Protein AF-A0AAJ4AIF0-F1 (afdb_monomer_lite)

Secondary structure (DSSP, 8-state):
-HHHHHHHHHHHHHHHHHHHHTT-S-HHHHHHHHHHHHHHHHHHHHHHHHHHTTSS-----S--SSSSSSHHHHHHHHHHHHHHHHHHHHHHHS---------

Foldseek 3Di:
DQAVLVVCLQCLLVVLLVCLLVVVDALVVSLVSLVVSLVVLVVLLVVLVCVVVVVDDDPCPDDYQQRDPDPNNVVVSVVSNVSSVVSNVCSVPDDRPPPPDDD

pLDDT: mean 78.69, std 13.82, range [38.78, 93.12]

Radius of gyration: 16.64 Å; chains: 1; bounding box: 37×19×56 Å

Structure (mmCIF, N/CA/C/O backbone):
data_AF-A0AAJ4AIF0-F1
#
_entry.id   AF-A0AAJ4AIF0-F1
#
loop_
_atom_site.group_PDB
_atom_site.id
_atom_site.type_symbol
_atom_site.label_atom_id
_atom_site.label_alt_id
_atom_site.label_comp_id
_atom_site.label_asym_id
_atom_site.label_entity_id
_atom_site.label_seq_id
_atom_site.pdbx_PDB_ins_code
_atom_site.Cartn_x
_atom_site.Cartn_y
_atom_site.Cartn_z
_atom_site.occupancy
_atom_site.B_iso_or_equiv
_atom_site.auth_seq_id
_atom_site.auth_comp_id
_atom_site.auth_asym_id
_atom_site.auth_atom_id
_atom_site.pdbx_PDB_model_num
ATOM 1 N N . MET A 1 1 ? 17.801 -5.210 -1.530 1.00 57.19 1 MET A N 1
ATOM 2 C CA . MET A 1 1 ? 17.113 -4.616 -0.356 1.00 57.19 1 MET A CA 1
ATOM 3 C C . MET A 1 1 ? 15.731 -4.085 -0.713 1.00 57.19 1 MET A C 1
ATOM 5 O O . MET A 1 1 ? 14.839 -4.247 0.106 1.00 57.19 1 MET A O 1
ATOM 9 N N . ILE A 1 2 ? 15.536 -3.540 -1.921 1.00 70.62 2 ILE A N 1
ATOM 10 C CA . ILE A 1 2 ? 14.251 -3.004 -2.405 1.00 70.62 2 ILE A CA 1
ATOM 11 C C . ILE A 1 2 ? 13.107 -4.031 -2.314 1.00 70.62 2 ILE A C 1
ATOM 13 O O . ILE A 1 2 ? 12.104 -3.747 -1.672 1.00 70.62 2 ILE A O 1
ATOM 17 N N . ILE A 1 3 ? 13.316 -5.268 -2.780 1.00 75.19 3 ILE A N 1
ATOM 18 C CA . ILE A 1 3 ? 12.272 -6.311 -2.750 1.00 75.19 3 ILE A CA 1
ATOM 19 C C . ILE A 1 3 ? 11.709 -6.633 -1.354 1.00 75.19 3 ILE A C 1
ATOM 21 O O . ILE A 1 3 ? 10.547 -7.004 -1.219 1.00 75.19 3 ILE A O 1
ATOM 25 N N . TYR A 1 4 ? 12.511 -6.479 -0.293 1.00 77.31 4 TYR A N 1
ATOM 26 C CA . TYR A 1 4 ? 12.042 -6.707 1.077 1.00 77.31 4 TYR A CA 1
ATOM 27 C C . TYR A 1 4 ? 11.150 -5.562 1.569 1.00 77.31 4 TYR A C 1
ATOM 29 O O . TYR A 1 4 ? 10.211 -5.812 2.319 1.00 77.31 4 TYR A O 1
ATOM 37 N N . LEU A 1 5 ? 11.416 -4.323 1.141 1.00 79.12 5 LEU A N 1
ATOM 38 C CA . LEU A 1 5 ? 10.565 -3.167 1.441 1.00 79.12 5 LEU A CA 1
ATOM 39 C C . LEU A 1 5 ? 9.231 -3.265 0.696 1.00 79.12 5 LEU A C 1
ATOM 41 O O . LEU A 1 5 ? 8.177 -3.070 1.297 1.00 79.12 5 LEU A O 1
ATOM 45 N N . GLU A 1 6 ? 9.267 -3.667 -0.571 1.00 82.44 6 GLU A N 1
ATOM 46 C CA . GLU A 1 6 ? 8.059 -3.913 -1.360 1.00 82.44 6 GLU A CA 1
ATOM 47 C C . GLU A 1 6 ? 7.226 -5.053 -0.767 1.00 82.44 6 GLU A C 1
ATOM 49 O O . GLU A 1 6 ? 6.008 -4.944 -0.638 1.00 82.44 6 GLU A O 1
ATOM 54 N N . LEU A 1 7 ? 7.875 -6.126 -0.303 1.00 86.00 7 LEU A N 1
ATOM 55 C CA . LEU A 1 7 ? 7.183 -7.205 0.394 1.00 86.00 7 LEU A CA 1
ATOM 56 C C . LEU A 1 7 ? 6.499 -6.699 1.670 1.00 86.00 7 LEU A C 1
ATOM 58 O O . LEU A 1 7 ? 5.352 -7.063 1.922 1.00 86.00 7 LEU A O 1
ATOM 62 N N . ILE A 1 8 ? 7.158 -5.830 2.447 1.00 87.81 8 ILE A N 1
ATOM 63 C CA . ILE A 1 8 ? 6.546 -5.182 3.617 1.00 87.81 8 ILE A CA 1
ATOM 64 C C . ILE A 1 8 ? 5.302 -4.392 3.196 1.00 87.81 8 ILE A C 1
ATOM 66 O O . ILE A 1 8 ? 4.268 -4.509 3.857 1.00 87.81 8 ILE A O 1
ATOM 70 N N . LEU A 1 9 ? 5.352 -3.645 2.090 1.00 87.38 9 LEU A N 1
ATOM 71 C CA . LEU A 1 9 ? 4.193 -2.919 1.561 1.00 87.38 9 LEU A CA 1
ATOM 72 C C . LEU A 1 9 ? 3.039 -3.858 1.183 1.00 87.38 9 LEU A C 1
ATOM 74 O O . LEU A 1 9 ? 1.885 -3.504 1.424 1.00 87.38 9 LEU A O 1
ATOM 78 N N . VAL A 1 10 ? 3.327 -5.061 0.676 1.00 89.25 10 VAL A N 1
ATOM 79 C CA . VAL A 1 10 ? 2.310 -6.085 0.373 1.00 89.25 10 VAL A CA 1
ATOM 80 C C . VAL A 1 10 ? 1.623 -6.598 1.644 1.00 89.25 10 VAL A C 1
ATOM 82 O O . VAL A 1 10 ? 0.396 -6.687 1.690 1.00 89.25 10 VAL A O 1
ATOM 85 N N . VAL A 1 11 ? 2.381 -6.932 2.696 1.00 91.81 11 VAL A N 1
ATOM 86 C CA . VAL A 1 11 ? 1.805 -7.533 3.919 1.00 91.81 11 VAL A CA 1
ATOM 87 C C . VAL A 1 11 ? 1.232 -6.522 4.916 1.00 91.81 11 VAL A C 1
ATOM 89 O O . VAL A 1 11 ? 0.361 -6.879 5.712 1.00 91.81 11 VAL A O 1
ATOM 92 N N . THR A 1 12 ? 1.672 -5.263 4.875 1.00 91.75 12 THR A N 1
ATOM 93 C CA . THR A 1 12 ? 1.227 -4.191 5.786 1.00 91.75 12 THR A CA 1
ATOM 94 C C . THR A 1 12 ? -0.301 -4.054 5.898 1.00 91.75 12 THR A C 1
ATOM 96 O O . THR A 1 12 ? -0.798 -4.075 7.026 1.00 91.75 12 THR A O 1
ATOM 99 N N . PRO A 1 13 ? -1.088 -3.949 4.808 1.00 91.00 13 PRO A N 1
A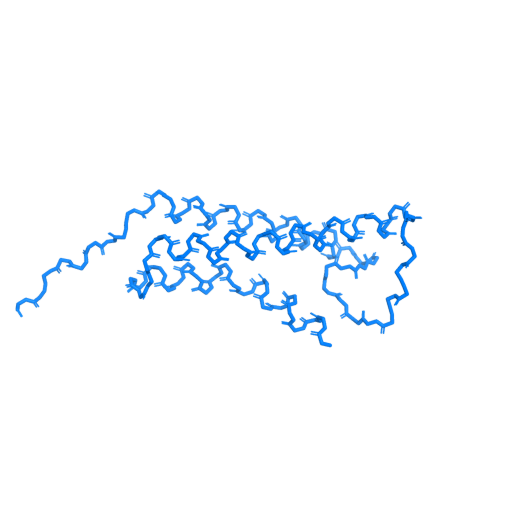TOM 100 C CA . PRO A 1 13 ? -2.539 -3.761 4.903 1.00 91.00 13 PRO A CA 1
ATOM 101 C C . PRO A 1 13 ? -3.242 -4.935 5.602 1.00 91.00 13 PRO A C 1
ATOM 103 O O . PRO A 1 13 ? -4.108 -4.710 6.449 1.00 91.00 13 PRO A O 1
ATOM 106 N N . LEU A 1 14 ? -2.814 -6.176 5.339 1.00 92.00 14 LEU A N 1
ATOM 107 C CA . LEU A 1 14 ? -3.300 -7.370 6.046 1.00 92.00 14 LEU A CA 1
ATOM 108 C C . LEU A 1 14 ? -2.966 -7.319 7.539 1.00 92.00 14 LEU A C 1
ATOM 110 O O . LEU A 1 14 ? -3.825 -7.576 8.386 1.00 92.00 14 LEU A O 1
ATOM 114 N N . PHE A 1 15 ? -1.720 -6.978 7.866 1.00 92.75 15 PHE A N 1
ATOM 115 C CA . PHE A 1 15 ? -1.248 -6.945 9.245 1.00 92.75 15 PHE A CA 1
ATOM 116 C C . PHE A 1 15 ? -1.978 -5.878 10.069 1.00 92.75 15 PHE A C 1
ATOM 118 O O . PHE A 1 15 ? -2.433 -6.158 11.178 1.00 92.75 15 PHE A O 1
ATOM 125 N N . ILE A 1 16 ? -2.169 -4.679 9.508 1.00 91.69 16 ILE A N 1
ATOM 126 C CA . ILE A 1 16 ? -2.908 -3.594 10.162 1.00 91.69 16 ILE A CA 1
ATOM 127 C C . ILE A 1 16 ? -4.372 -3.969 10.377 1.00 91.69 16 ILE A C 1
ATOM 129 O O . ILE A 1 16 ? -4.892 -3.754 11.472 1.00 91.69 16 ILE A O 1
ATOM 133 N N . LEU A 1 17 ? -5.026 -4.568 9.380 1.00 89.00 17 LEU A N 1
ATOM 134 C CA . LEU A 1 17 ? -6.416 -4.996 9.511 1.00 89.00 17 LEU A CA 1
ATOM 135 C C . LEU A 1 17 ? -6.575 -6.048 10.621 1.00 89.00 17 LEU A C 1
ATOM 137 O O . LEU A 1 17 ? -7.491 -5.949 11.436 1.00 89.00 17 LEU A O 1
ATOM 141 N N . LEU A 1 18 ? -5.642 -7.000 10.724 1.00 90.31 18 LEU A N 1
ATOM 142 C CA . LEU A 1 18 ? -5.642 -8.018 11.776 1.00 90.31 18 LEU A CA 1
ATOM 143 C C . LEU A 1 18 ? -5.387 -7.427 13.172 1.00 90.31 18 LEU A C 1
ATOM 145 O O . LEU A 1 18 ? -6.087 -7.771 14.127 1.00 90.31 18 LEU A O 1
ATOM 149 N N . LEU A 1 19 ? -4.413 -6.524 13.303 1.00 89.25 19 LEU A N 1
ATOM 150 C CA . LEU A 1 19 ? -4.127 -5.831 14.562 1.00 89.25 19 LEU A CA 1
ATOM 151 C C . LEU A 1 19 ? -5.305 -4.968 15.021 1.00 89.25 19 LEU A C 1
ATOM 153 O O . LEU A 1 19 ? -5.651 -4.963 16.205 1.00 89.25 19 LEU A O 1
ATOM 157 N N . PHE A 1 20 ? -5.936 -4.257 14.087 1.00 86.44 20 PHE A N 1
ATOM 158 C CA . PHE A 1 20 ? -7.102 -3.432 14.368 1.00 86.44 20 PHE A CA 1
ATOM 159 C C . PHE A 1 20 ? -8.310 -4.283 14.773 1.00 86.44 20 PHE A C 1
ATOM 161 O O . PHE A 1 20 ? -8.950 -3.989 15.781 1.00 86.44 20 PHE A O 1
ATOM 168 N N . ALA A 1 21 ? -8.576 -5.384 14.062 1.00 85.75 21 ALA A N 1
ATOM 169 C CA . ALA A 1 21 ? -9.655 -6.314 14.394 1.00 85.75 21 ALA A CA 1
ATOM 170 C C . ALA A 1 21 ? -9.484 -6.947 15.787 1.00 85.75 21 ALA A C 1
ATOM 172 O O . ALA A 1 21 ? -10.469 -7.175 16.489 1.00 85.75 21 ALA A O 1
ATOM 173 N N . LYS A 1 22 ? -8.238 -7.184 16.221 1.00 86.50 22 LYS A N 1
ATOM 174 C CA . LYS A 1 22 ? -7.916 -7.646 17.581 1.00 86.50 22 LYS A CA 1
ATOM 175 C C . LYS A 1 22 ? -7.973 -6.545 18.648 1.00 86.50 22 LYS A C 1
ATOM 177 O O . LYS A 1 22 ? -7.819 -6.849 19.828 1.00 86.50 22 LYS A O 1
ATOM 182 N N . GLY A 1 23 ? -8.171 -5.284 18.262 1.00 84.12 23 GLY A N 1
ATOM 183 C CA . GLY A 1 23 ? -8.175 -4.139 19.175 1.00 84.12 23 GLY A CA 1
ATOM 184 C C . GLY A 1 23 ? -6.795 -3.786 19.737 1.00 84.12 23 GLY A C 1
ATOM 185 O O . GLY A 1 23 ? -6.715 -3.090 20.743 1.00 84.12 23 GLY A O 1
ATOM 186 N N . TRP A 1 24 ? -5.709 -4.263 19.118 1.00 88.19 24 TRP A N 1
ATOM 187 C CA . TRP A 1 24 ? -4.340 -4.020 19.596 1.00 88.19 24 TRP A CA 1
ATOM 188 C C . TRP A 1 24 ? -3.833 -2.620 19.249 1.00 88.19 24 TRP A C 1
ATOM 190 O O . TRP A 1 24 ? -2.908 -2.122 19.884 1.00 88.19 24 TRP A O 1
ATOM 200 N N . ILE A 1 25 ? -4.431 -1.980 18.242 1.00 87.19 25 ILE A N 1
ATOM 201 C CA . ILE A 1 25 ? -4.063 -0.640 17.785 1.00 87.19 25 ILE A CA 1
ATOM 202 C C . ILE A 1 25 ? -5.295 0.262 17.703 1.00 87.19 25 ILE A C 1
ATOM 204 O O . ILE A 1 25 ? -6.390 -0.174 17.342 1.00 87.19 25 ILE A O 1
ATOM 208 N N . ALA A 1 26 ? -5.113 1.544 18.020 1.00 86.56 26 ALA A N 1
ATOM 209 C CA . ALA A 1 26 ? -6.161 2.544 17.870 1.00 86.56 26 ALA A CA 1
ATOM 210 C C . ALA A 1 26 ? -6.449 2.824 16.386 1.00 86.56 26 ALA A C 1
ATOM 212 O O . ALA A 1 26 ? -5.539 2.805 15.557 1.00 86.56 26 ALA A O 1
ATOM 213 N N . SER A 1 27 ? -7.702 3.170 16.062 1.00 84.94 27 SER A N 1
ATOM 214 C CA . SER A 1 27 ? -8.120 3.512 14.688 1.00 84.94 27 SER A CA 1
ATOM 215 C C . SER A 1 27 ? -7.255 4.627 14.083 1.00 84.94 27 SER A C 1
ATOM 217 O O . SER A 1 27 ? -6.826 4.512 12.940 1.00 84.94 27 SER A O 1
ATOM 219 N N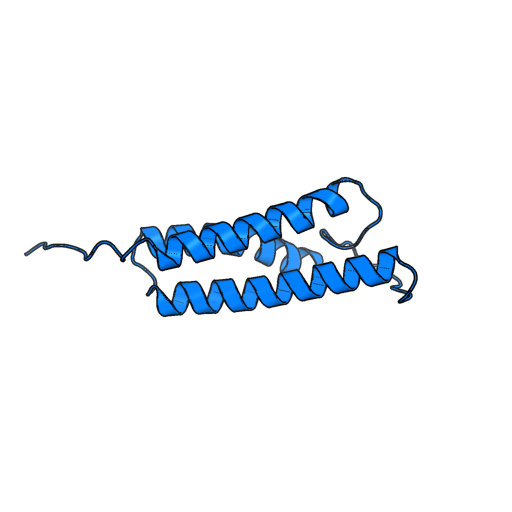 . ASN A 1 28 ? -6.911 5.663 14.859 1.00 87.69 28 ASN A N 1
ATOM 220 C CA . ASN A 1 28 ? -6.053 6.753 14.380 1.00 87.69 28 ASN A CA 1
ATOM 221 C C . ASN A 1 28 ? -4.645 6.265 14.007 1.00 87.69 28 ASN A C 1
ATOM 223 O O . ASN A 1 28 ? -4.122 6.660 12.970 1.00 87.69 28 ASN A O 1
ATOM 227 N N . THR A 1 29 ? -4.052 5.382 14.815 1.00 88.19 29 THR A N 1
ATOM 228 C CA . THR A 1 29 ? -2.727 4.808 14.546 1.00 88.19 29 THR A CA 1
ATOM 229 C C . THR A 1 29 ? -2.761 3.893 13.327 1.00 88.19 29 THR A C 1
ATOM 231 O O . THR A 1 29 ? -1.901 4.006 12.460 1.00 88.19 29 THR A O 1
ATOM 234 N N . ALA A 1 30 ? -3.781 3.035 13.224 1.00 89.12 30 ALA A N 1
ATOM 235 C CA . ALA A 1 30 ? -3.986 2.166 12.071 1.00 89.12 30 ALA A CA 1
ATOM 236 C C . ALA A 1 30 ? -4.101 2.987 10.778 1.00 89.12 30 ALA A C 1
ATOM 238 O O . ALA A 1 30 ? -3.363 2.748 9.828 1.00 89.12 30 ALA A O 1
ATOM 239 N N . LYS A 1 31 ? -4.952 4.023 10.778 1.00 89.81 31 LYS A N 1
ATOM 240 C CA . LYS A 1 31 ? -5.121 4.929 9.635 1.00 89.81 31 LYS A CA 1
ATOM 241 C C . LYS A 1 31 ? -3.828 5.636 9.265 1.00 89.81 31 LYS A C 1
ATOM 243 O O . LYS A 1 31 ? -3.519 5.722 8.082 1.00 89.81 31 LYS A O 1
ATOM 248 N N . LEU A 1 32 ? -3.082 6.136 10.250 1.00 91.38 32 LEU A N 1
ATOM 249 C CA . LEU A 1 32 ? -1.825 6.838 10.008 1.00 91.38 32 LEU A CA 1
ATOM 250 C C . LEU A 1 32 ? -0.797 5.911 9.352 1.00 91.38 32 LEU A C 1
ATOM 252 O O . LEU A 1 32 ? -0.234 6.275 8.323 1.00 91.38 32 LEU A O 1
ATOM 256 N N . ILE A 1 33 ? -0.607 4.699 9.884 1.00 91.94 33 ILE A N 1
ATOM 257 C CA . ILE A 1 33 ? 0.335 3.723 9.317 1.00 91.94 33 ILE A CA 1
ATOM 258 C C . ILE A 1 33 ? -0.087 3.332 7.897 1.00 91.94 33 ILE A C 1
ATOM 260 O O . ILE A 1 33 ? 0.727 3.401 6.978 1.00 91.94 33 ILE A O 1
ATOM 264 N N . THR A 1 34 ? -1.360 2.980 7.692 1.00 91.50 34 THR A N 1
ATOM 265 C CA . THR A 1 34 ? -1.869 2.607 6.366 1.00 91.50 34 THR A CA 1
ATOM 266 C C . THR A 1 34 ? -1.765 3.760 5.368 1.00 91.50 34 THR A C 1
ATOM 268 O O . THR A 1 34 ? -1.431 3.519 4.214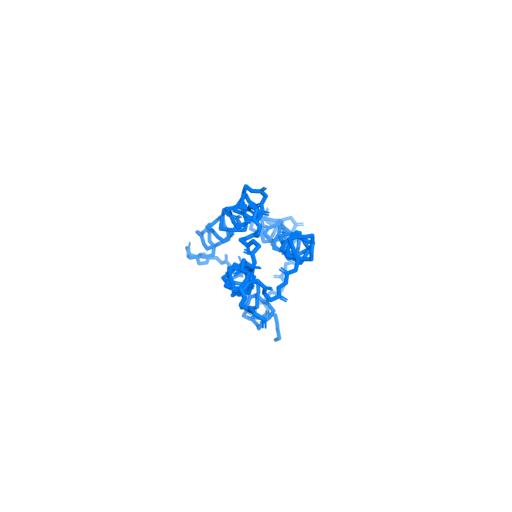 1.00 91.50 34 THR A O 1
ATOM 271 N N . SER A 1 35 ? -1.986 5.010 5.789 1.00 91.25 35 SER A N 1
ATOM 272 C CA . SER A 1 35 ? -1.875 6.181 4.905 1.00 91.25 35 SER A CA 1
ATOM 273 C C . SER A 1 35 ? -0.429 6.463 4.496 1.00 91.25 35 SER A C 1
ATOM 275 O O . SER A 1 35 ? -0.171 6.745 3.330 1.00 91.25 35 SER A O 1
ATOM 277 N N . LEU A 1 36 ? 0.524 6.358 5.429 1.00 92.81 36 LEU A N 1
ATOM 278 C CA . LEU A 1 36 ? 1.947 6.521 5.117 1.00 92.81 36 LEU A CA 1
ATOM 279 C C . LEU A 1 36 ? 2.434 5.435 4.154 1.00 92.81 36 LEU A C 1
ATOM 281 O O . LEU A 1 36 ? 3.131 5.730 3.187 1.00 92.81 36 LEU A O 1
ATOM 285 N N . ALA A 1 37 ? 2.028 4.189 4.388 1.00 91.75 37 ALA A N 1
ATOM 286 C CA . ALA A 1 37 ? 2.378 3.076 3.518 1.00 91.75 37 ALA A CA 1
ATOM 287 C C . ALA A 1 37 ? 1.699 3.178 2.135 1.00 91.75 37 ALA A C 1
ATOM 289 O O . ALA A 1 37 ? 2.337 2.905 1.122 1.00 91.75 37 ALA A O 1
ATOM 290 N N . LEU A 1 38 ? 0.459 3.675 2.061 1.00 91.69 38 LEU A N 1
ATOM 291 C CA . LEU A 1 38 ? -0.200 3.989 0.788 1.00 91.69 38 LEU A CA 1
ATOM 292 C C . LEU A 1 38 ? 0.538 5.089 0.013 1.00 91.69 38 LEU A C 1
ATOM 294 O O . LEU A 1 38 ? 0.653 5.003 -1.209 1.00 91.69 38 LEU A O 1
ATOM 298 N N . LEU A 1 39 ? 1.044 6.117 0.698 1.00 91.69 39 LEU A N 1
ATOM 299 C CA . LEU A 1 39 ? 1.828 7.174 0.060 1.00 91.69 39 LEU A CA 1
ATOM 300 C C . LEU A 1 39 ? 3.129 6.615 -0.535 1.00 91.69 39 LEU A C 1
ATOM 302 O O . LEU A 1 39 ? 3.449 6.920 -1.682 1.00 91.69 39 LEU A O 1
ATOM 306 N N . ALA A 1 40 ? 3.831 5.759 0.214 1.00 89.44 40 ALA A N 1
ATOM 307 C CA . ALA A 1 40 ? 5.025 5.069 -0.269 1.00 89.44 40 ALA A CA 1
ATOM 308 C C . ALA A 1 40 ? 4.712 4.215 -1.510 1.00 89.44 40 ALA A C 1
ATOM 310 O O . ALA A 1 40 ? 5.330 4.418 -2.554 1.00 89.44 40 ALA A O 1
ATOM 311 N N . LEU A 1 41 ? 3.671 3.375 -1.448 1.00 88.88 41 LEU A N 1
ATOM 312 C CA . LEU A 1 41 ? 3.213 2.578 -2.590 1.00 88.88 41 LEU A CA 1
ATOM 313 C C . LEU A 1 41 ? 2.882 3.454 -3.808 1.00 88.88 41 LEU A C 1
ATOM 315 O O . LEU A 1 41 ? 3.290 3.158 -4.925 1.00 88.88 41 LEU A O 1
ATOM 319 N N . SER A 1 42 ? 2.157 4.555 -3.600 1.00 88.44 42 SER A N 1
ATOM 320 C CA . SER A 1 42 ? 1.772 5.467 -4.684 1.00 88.44 42 SER A CA 1
ATOM 321 C C . SER A 1 42 ? 2.995 6.093 -5.350 1.00 88.44 42 SER A C 1
ATOM 323 O O . SER A 1 42 ? 3.024 6.231 -6.571 1.00 88.44 42 SER A O 1
ATOM 325 N N . SER A 1 43 ? 4.016 6.448 -4.564 1.00 86.69 43 SER A N 1
ATOM 326 C CA . SER A 1 43 ? 5.268 6.971 -5.106 1.00 86.69 43 SER A CA 1
ATOM 327 C C . SER A 1 43 ? 5.991 5.927 -5.958 1.00 86.69 43 SER A C 1
ATOM 329 O O . SER A 1 43 ? 6.376 6.240 -7.080 1.00 86.69 43 SER A O 1
ATOM 331 N N . GLU A 1 44 ? 6.083 4.676 -5.499 1.00 83.19 44 GLU A N 1
ATOM 332 C CA . GLU A 1 44 ? 6.707 3.582 -6.253 1.00 83.19 44 GLU A CA 1
ATOM 333 C C . GLU A 1 44 ? 5.965 3.291 -7.563 1.00 83.19 44 GLU A C 1
ATOM 335 O O . GLU A 1 44 ? 6.596 3.140 -8.608 1.00 83.19 44 GLU A O 1
ATOM 340 N N . LEU A 1 45 ? 4.628 3.308 -7.550 1.00 83.62 45 LEU A N 1
ATOM 341 C CA . LEU A 1 45 ? 3.823 3.141 -8.764 1.00 83.62 45 LEU A CA 1
ATOM 342 C C . LEU A 1 45 ? 4.008 4.294 -9.755 1.00 83.62 45 LEU A C 1
ATOM 344 O O . LEU A 1 45 ? 4.080 4.056 -10.961 1.00 83.62 45 LEU A O 1
ATOM 348 N N . LEU A 1 46 ? 4.119 5.534 -9.271 1.00 84.44 46 LEU A N 1
ATOM 349 C CA . LEU A 1 46 ? 4.422 6.686 -10.122 1.00 84.44 46 LEU A CA 1
ATOM 350 C C . LEU A 1 46 ? 5.822 6.577 -10.733 1.00 84.44 46 LEU A C 1
ATOM 352 O O . LEU A 1 46 ? 5.969 6.786 -11.936 1.00 84.44 46 LEU A O 1
ATOM 356 N N . TYR A 1 47 ? 6.828 6.191 -9.943 1.00 79.56 47 TYR A N 1
ATOM 357 C CA . TYR A 1 47 ? 8.177 5.927 -10.447 1.00 79.56 47 TYR A CA 1
ATOM 358 C C . TYR A 1 47 ? 8.179 4.812 -11.493 1.00 79.56 47 TYR A C 1
ATOM 360 O O . TYR A 1 47 ? 8.769 4.984 -12.559 1.00 79.56 47 TYR A O 1
ATOM 368 N N . SER A 1 48 ? 7.460 3.714 -11.242 1.00 75.62 48 SER A N 1
ATOM 369 C CA . SER A 1 48 ? 7.290 2.634 -12.216 1.00 75.62 48 SER A CA 1
ATOM 370 C C . SER A 1 48 ? 6.649 3.130 -13.509 1.00 75.62 48 SER A C 1
ATOM 372 O O . SER A 1 48 ? 7.078 2.757 -14.596 1.00 75.62 48 SER A O 1
ATOM 374 N N . CYS A 1 49 ? 5.626 3.979 -13.412 1.00 77.62 49 CYS A N 1
ATOM 375 C CA . CYS A 1 49 ? 4.947 4.541 -14.573 1.00 77.62 49 CYS A CA 1
ATOM 376 C C . CYS A 1 49 ? 5.891 5.429 -15.396 1.00 77.62 49 CYS A C 1
ATOM 378 O O . CYS A 1 49 ? 5.986 5.269 -16.610 1.00 77.62 49 CYS A O 1
ATOM 380 N N . PHE A 1 50 ? 6.652 6.315 -14.747 1.00 80.31 50 PHE A N 1
ATOM 381 C CA . PHE A 1 50 ? 7.638 7.153 -15.432 1.00 80.31 50 PHE A CA 1
ATOM 382 C C . PHE A 1 50 ? 8.757 6.341 -16.093 1.00 80.31 50 PHE A C 1
ATOM 384 O O . PHE A 1 50 ? 9.187 6.703 -17.188 1.00 80.31 50 PHE A O 1
ATOM 391 N N . ALA A 1 51 ? 9.176 5.234 -15.475 1.00 74.88 51 ALA A N 1
ATOM 392 C CA . ALA A 1 51 ? 10.129 4.296 -16.063 1.00 74.88 51 ALA A CA 1
ATOM 393 C C . ALA A 1 51 ? 9.570 3.642 -17.334 1.00 74.88 51 ALA A C 1
ATOM 395 O O . ALA A 1 51 ? 10.212 3.657 -18.379 1.00 74.88 51 ALA A O 1
ATOM 396 N N . VAL A 1 52 ? 8.339 3.119 -17.268 1.00 71.06 52 VAL A N 1
ATOM 397 C CA . VAL A 1 52 ? 7.667 2.476 -18.412 1.00 71.06 52 VAL A CA 1
ATOM 398 C C . VAL A 1 52 ? 7.426 3.463 -19.557 1.00 71.06 52 VAL A C 1
ATOM 400 O O . VAL A 1 52 ? 7.532 3.092 -20.722 1.00 71.06 52 VAL A O 1
ATOM 403 N N . LEU A 1 53 ? 7.142 4.729 -19.245 1.00 77.50 53 LEU A N 1
ATOM 404 C CA . LEU A 1 53 ? 6.986 5.796 -20.238 1.00 77.50 53 LEU A CA 1
ATOM 405 C C . LEU A 1 53 ? 8.322 6.306 -20.810 1.00 77.50 53 LEU A C 1
ATOM 407 O O . LEU A 1 53 ? 8.306 7.191 -21.664 1.00 77.50 53 LEU A O 1
ATOM 411 N N . GLY A 1 54 ? 9.466 5.784 -20.351 1.00 72.12 54 GLY A N 1
ATOM 412 C CA . GLY A 1 54 ? 10.796 6.198 -20.810 1.00 72.12 54 GLY A CA 1
ATOM 413 C C . GLY A 1 54 ? 11.169 7.629 -20.413 1.00 72.12 54 GLY A C 1
ATOM 414 O O . GLY A 1 54 ? 12.034 8.237 -21.037 1.00 72.12 54 GLY A O 1
ATOM 415 N N . LEU A 1 55 ? 10.500 8.194 -19.401 1.00 76.81 55 LEU A N 1
ATOM 416 C CA . LEU A 1 55 ? 10.761 9.551 -18.906 1.00 76.81 55 LEU A CA 1
ATOM 417 C C . LEU A 1 55 ? 11.945 9.596 -17.934 1.00 76.81 55 LEU A C 1
ATOM 419 O O . LEU A 1 55 ? 12.515 10.662 -17.706 1.00 76.81 55 LEU A O 1
ATOM 423 N N . ILE A 1 56 ? 12.289 8.453 -17.340 1.00 75.94 56 ILE A N 1
ATOM 424 C CA . ILE A 1 56 ? 13.402 8.290 -16.408 1.00 75.94 56 ILE A CA 1
ATOM 425 C C . ILE A 1 56 ? 14.121 6.992 -16.773 1.00 75.94 56 ILE A C 1
ATOM 427 O O . ILE A 1 56 ? 13.490 5.936 -16.812 1.00 75.94 56 ILE A O 1
ATOM 431 N N . ASP A 1 57 ? 15.433 7.070 -17.001 1.00 64.50 57 ASP A N 1
ATOM 432 C CA . ASP A 1 57 ? 16.283 5.885 -17.110 1.00 64.50 57 ASP A CA 1
ATOM 433 C C . ASP A 1 57 ? 16.507 5.323 -15.708 1.00 64.50 57 ASP A C 1
ATOM 435 O O . ASP A 1 57 ? 17.238 5.892 -14.892 1.00 64.50 57 ASP A O 1
ATOM 439 N N . ILE A 1 58 ? 15.827 4.221 -15.405 1.00 63.31 58 ILE A N 1
ATOM 440 C CA . ILE A 1 58 ? 16.094 3.458 -14.194 1.00 63.31 58 ILE A CA 1
ATOM 441 C C . ILE A 1 58 ? 16.970 2.281 -14.611 1.00 63.31 58 ILE A C 1
ATOM 443 O O . ILE A 1 58 ? 16.499 1.345 -15.255 1.00 63.31 58 ILE A O 1
ATOM 447 N N . ASP A 1 59 ? 18.252 2.325 -14.246 1.00 58.09 59 ASP A N 1
ATOM 448 C CA . ASP A 1 59 ? 19.160 1.183 -14.379 1.00 58.09 59 ASP A CA 1
ATOM 449 C C . ASP A 1 59 ? 18.795 0.156 -13.294 1.00 58.09 59 ASP A C 1
ATOM 451 O O . ASP A 1 59 ? 19.363 0.108 -12.198 1.00 58.09 59 ASP A O 1
ATOM 455 N N . ILE A 1 60 ? 17.717 -0.593 -13.543 1.00 58.12 60 ILE A N 1
ATOM 456 C CA . ILE A 1 60 ? 17.154 -1.564 -12.603 1.00 58.12 60 ILE A CA 1
ATOM 457 C C . ILE A 1 60 ? 18.012 -2.832 -12.663 1.00 58.12 60 ILE A C 1
ATOM 459 O O . ILE A 1 60 ? 17.598 -3.880 -13.146 1.00 58.12 60 ILE A O 1
ATOM 463 N N . GLN A 1 61 ? 19.232 -2.763 -12.131 1.00 55.50 61 GLN A N 1
ATOM 464 C CA . GLN A 1 61 ? 20.020 -3.963 -11.821 1.00 55.50 61 GLN A CA 1
ATOM 465 C C . GLN A 1 61 ? 19.476 -4.719 -10.591 1.00 55.50 61 GLN A C 1
ATOM 467 O O . GLN A 1 61 ? 20.020 -5.752 -10.203 1.00 55.50 61 GLN A O 1
ATOM 472 N N . GLN A 1 62 ? 18.418 -4.218 -9.943 1.00 60.03 62 GLN A N 1
ATOM 473 C CA . GLN A 1 62 ? 17.873 -4.765 -8.700 1.00 60.03 62 GLN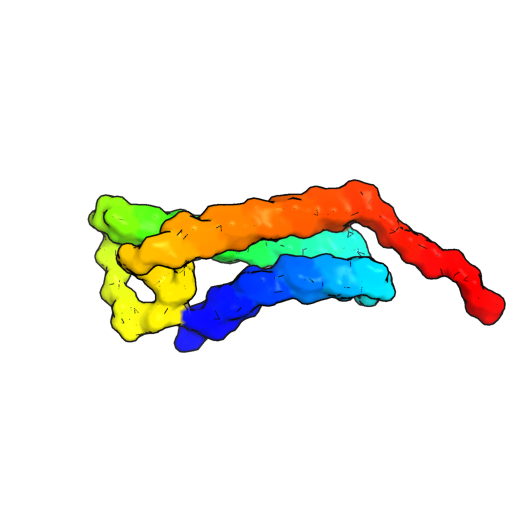 A CA 1
ATOM 474 C C . GLN A 1 62 ? 16.484 -5.374 -8.914 1.00 60.03 62 GLN A C 1
ATOM 476 O O . GLN A 1 62 ? 15.616 -4.742 -9.498 1.00 60.03 62 GLN A O 1
ATOM 481 N N . SER A 1 63 ? 16.242 -6.579 -8.393 1.00 65.19 63 SER A N 1
ATOM 482 C CA . SER A 1 63 ? 14.910 -7.199 -8.413 1.00 65.19 63 SER A CA 1
ATOM 483 C C . SER 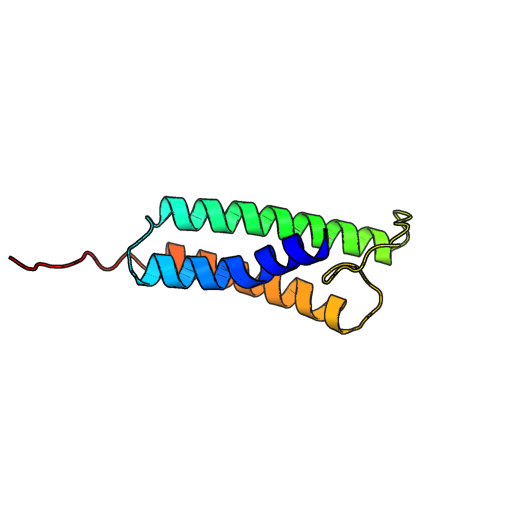A 1 63 ? 13.887 -6.337 -7.665 1.00 65.19 63 SER A C 1
ATOM 485 O O . SER A 1 63 ? 14.084 -6.055 -6.477 1.00 65.19 63 SER A O 1
ATOM 487 N N . THR A 1 64 ? 12.802 -5.962 -8.347 1.00 71.44 64 THR A N 1
ATOM 488 C CA . THR A 1 64 ? 11.661 -5.239 -7.767 1.00 71.44 64 THR A CA 1
ATOM 489 C C . THR A 1 64 ? 10.345 -5.943 -8.128 1.00 71.44 64 THR A C 1
ATOM 491 O O . THR A 1 64 ? 10.232 -6.560 -9.189 1.00 71.44 64 THR A O 1
ATOM 494 N N . LEU A 1 65 ? 9.366 -5.886 -7.230 1.00 68.81 65 LEU A N 1
ATOM 495 C CA . LEU A 1 65 ? 8.028 -6.457 -7.367 1.00 68.81 65 LEU A CA 1
ATOM 496 C C . LEU A 1 65 ? 7.070 -5.524 -8.109 1.00 68.81 65 LEU A C 1
ATOM 498 O O . LEU A 1 65 ? 6.140 -6.013 -8.749 1.00 68.81 65 LEU A O 1
ATOM 502 N N . PHE A 1 66 ? 7.269 -4.207 -8.022 1.00 71.50 66 PHE A N 1
ATOM 503 C CA . PHE A 1 66 ? 6.354 -3.238 -8.628 1.00 71.50 66 PHE A CA 1
ATOM 504 C C . PHE A 1 66 ? 6.896 -2.626 -9.919 1.00 71.50 66 PHE A C 1
ATOM 506 O O . PHE A 1 66 ? 6.119 -2.360 -10.831 1.00 71.50 66 PHE A O 1
ATOM 513 N N . ILE A 1 67 ? 8.214 -2.480 -10.053 1.00 66.62 67 ILE A N 1
ATOM 514 C CA . ILE A 1 67 ? 8.883 -1.883 -11.217 1.00 66.62 67 ILE A CA 1
ATOM 515 C C . ILE A 1 67 ? 9.471 -2.991 -12.104 1.00 66.62 67 ILE A C 1
ATOM 517 O O . ILE A 1 67 ? 10.399 -3.706 -11.721 1.00 66.62 67 ILE A O 1
ATOM 521 N N . GLY A 1 68 ? 8.923 -3.153 -13.306 1.00 65.62 68 GLY A N 1
ATOM 522 C CA . GLY A 1 68 ? 9.356 -4.189 -14.242 1.00 65.62 68 GLY A CA 1
ATOM 523 C C . GLY A 1 68 ? 8.453 -4.290 -15.467 1.00 65.62 68 GLY A C 1
ATOM 524 O O . GLY A 1 68 ? 7.373 -3.706 -15.508 1.00 65.62 68 GLY A O 1
ATOM 525 N N . THR A 1 69 ? 8.906 -5.033 -16.474 1.00 64.25 69 THR A N 1
ATOM 526 C CA . THR A 1 69 ? 8.191 -5.243 -17.746 1.00 64.25 69 THR A CA 1
ATOM 527 C C . THR A 1 69 ? 7.225 -6.426 -17.711 1.00 64.25 69 THR A C 1
ATOM 529 O O . THR A 1 69 ? 6.514 -6.678 -18.683 1.00 64.25 69 THR A O 1
ATOM 532 N N . GLU A 1 70 ? 7.198 -7.164 -16.605 1.00 70.12 70 GLU A N 1
ATOM 533 C CA . GLU A 1 70 ? 6.377 -8.354 -16.463 1.00 70.12 70 GLU A CA 1
ATOM 534 C C . GLU A 1 70 ? 4.896 -8.015 -16.241 1.00 70.12 70 GLU A C 1
ATOM 536 O O . GLU A 1 70 ? 4.542 -7.055 -15.553 1.00 70.12 70 GLU A O 1
ATOM 541 N N . MET A 1 71 ? 3.997 -8.850 -16.770 1.00 67.94 71 MET A N 1
ATOM 542 C CA . MET A 1 71 ? 2.546 -8.611 -16.697 1.00 67.94 71 MET A CA 1
ATOM 543 C C . MET A 1 71 ? 2.006 -8.550 -15.262 1.00 67.94 71 MET A C 1
ATOM 545 O O . MET A 1 71 ? 1.045 -7.829 -14.993 1.00 67.94 71 MET A O 1
ATOM 549 N N . TRP A 1 72 ? 2.614 -9.277 -14.320 1.00 68.88 72 TRP A N 1
ATOM 550 C CA . TRP A 1 72 ? 2.211 -9.218 -12.913 1.00 68.88 72 TRP A CA 1
ATOM 551 C C . TRP A 1 72 ? 2.505 -7.862 -12.275 1.00 68.88 72 TRP A C 1
ATOM 553 O O . TRP A 1 72 ? 1.720 -7.449 -11.430 1.00 68.88 72 TRP A O 1
ATOM 563 N N . ASN A 1 73 ? 3.527 -7.120 -12.707 1.00 71.50 73 ASN A N 1
ATOM 564 C CA . ASN A 1 73 ? 3.810 -5.778 -12.186 1.00 71.50 73 ASN A CA 1
ATOM 565 C C . ASN A 1 73 ? 2.675 -4.799 -12.528 1.00 71.50 73 ASN A C 1
ATOM 567 O O . ASN A 1 73 ? 2.263 -3.995 -11.690 1.00 71.50 73 ASN A O 1
ATOM 571 N N . VAL A 1 74 ? 2.097 -4.940 -13.727 1.00 70.38 74 VAL A N 1
ATOM 572 C CA . VAL A 1 74 ? 0.972 -4.123 -14.212 1.00 70.38 74 VAL A CA 1
ATOM 573 C C . VAL A 1 74 ? -0.302 -4.357 -13.395 1.00 70.38 74 VAL A C 1
ATOM 575 O O . VAL A 1 74 ? -1.102 -3.441 -13.225 1.00 70.38 74 VAL A O 1
ATOM 578 N N . VAL A 1 75 ? -0.500 -5.568 -12.866 1.00 78.75 75 VAL A N 1
ATOM 579 C CA . VAL A 1 75 ? -1.711 -5.935 -12.110 1.00 78.75 75 VAL A CA 1
ATOM 580 C C . VAL A 1 75 ? -1.516 -5.781 -10.602 1.00 78.75 75 VAL A C 1
ATOM 582 O O . VAL A 1 75 ? -2.407 -5.283 -9.912 1.00 78.75 75 VAL A O 1
ATOM 585 N N . LEU A 1 76 ? -0.360 -6.192 -10.079 1.00 82.75 76 LEU A N 1
ATOM 586 C CA . LEU A 1 76 ? -0.068 -6.239 -8.648 1.00 82.75 76 LEU A CA 1
ATOM 587 C C . LEU A 1 76 ? -0.096 -4.845 -8.023 1.00 82.75 76 LEU A C 1
ATOM 589 O O . LEU A 1 76 ? -0.677 -4.675 -6.954 1.00 82.75 76 LEU A O 1
ATOM 593 N N . GLY A 1 77 ? 0.470 -3.849 -8.707 1.00 82.25 77 GLY A N 1
ATOM 594 C CA . GLY A 1 77 ? 0.481 -2.465 -8.244 1.00 82.25 77 GLY A CA 1
ATOM 595 C C . GLY A 1 77 ? -0.925 -1.892 -8.015 1.00 82.25 77 GLY A C 1
ATOM 596 O O . GLY A 1 77 ? -1.263 -1.546 -6.879 1.00 82.25 77 GLY A O 1
ATOM 597 N N . PRO A 1 78 ? -1.785 -1.839 -9.050 1.00 83.44 78 PRO A N 1
ATOM 598 C CA . PRO A 1 78 ? -3.171 -1.391 -8.912 1.00 83.44 78 PRO A CA 1
ATOM 599 C C . PRO A 1 78 ? -4.003 -2.232 -7.937 1.00 83.44 78 PRO A C 1
ATOM 601 O O . PRO A 1 78 ? -4.787 -1.677 -7.166 1.00 83.44 78 PRO A O 1
ATOM 604 N N . ALA A 1 79 ? -3.834 -3.558 -7.930 1.00 89.38 79 ALA A N 1
ATOM 605 C CA . ALA A 1 79 ? -4.552 -4.433 -7.004 1.00 89.38 79 ALA A CA 1
ATOM 606 C C . ALA A 1 79 ? -4.182 -4.134 -5.545 1.00 89.38 79 ALA A C 1
ATOM 608 O O . ALA A 1 79 ? -5.062 -4.019 -4.689 1.00 89.38 79 ALA A O 1
ATOM 609 N N . LEU A 1 80 ? -2.890 -3.950 -5.264 1.00 90.56 80 LEU A N 1
ATOM 610 C CA . LEU A 1 80 ? -2.419 -3.592 -3.935 1.00 90.56 80 LEU A CA 1
ATOM 611 C C . LEU A 1 80 ? -2.898 -2.192 -3.539 1.00 90.56 80 LEU A C 1
ATOM 613 O O . LEU A 1 80 ? -3.360 -2.005 -2.417 1.00 90.56 80 LEU A O 1
ATOM 617 N N . PHE A 1 81 ? -2.887 -1.230 -4.464 1.00 90.25 81 PHE A N 1
ATOM 618 C CA . PHE A 1 81 ? -3.435 0.106 -4.230 1.00 90.25 81 PHE A CA 1
ATOM 619 C C . PHE A 1 81 ? -4.912 0.051 -3.807 1.00 90.25 81 PHE A C 1
ATOM 621 O O . PHE A 1 81 ? -5.288 0.624 -2.783 1.00 90.25 81 PHE A O 1
ATOM 628 N N . LEU A 1 82 ? -5.744 -0.702 -4.535 1.00 92.31 82 LEU A N 1
ATOM 629 C CA . LEU A 1 82 ? -7.149 -0.915 -4.169 1.00 92.31 82 LEU A CA 1
ATOM 630 C C . LEU A 1 82 ? -7.291 -1.581 -2.798 1.00 92.31 82 LEU A C 1
ATOM 632 O O . LEU A 1 82 ? -8.175 -1.210 -2.025 1.00 92.31 82 LEU A O 1
ATOM 636 N N . PHE A 1 83 ? -6.406 -2.521 -2.466 1.00 93.12 83 PHE A N 1
ATOM 637 C CA . PHE A 1 83 ? -6.423 -3.178 -1.165 1.00 93.12 83 PHE A CA 1
ATOM 638 C C . PHE A 1 83 ? -6.135 -2.205 -0.012 1.00 93.12 83 PHE A C 1
ATOM 640 O O . PHE A 1 83 ? -6.815 -2.247 1.012 1.00 93.12 83 PHE A O 1
ATOM 647 N N . TYR A 1 84 ? -5.204 -1.265 -0.184 1.00 93.06 84 TYR A N 1
ATOM 648 C CA . TYR A 1 84 ? -4.967 -0.199 0.794 1.00 93.06 84 TYR A CA 1
ATOM 649 C C . TYR A 1 84 ? -6.179 0.718 0.979 1.00 93.06 84 TYR A C 1
ATOM 651 O O . TYR A 1 84 ? -6.526 1.049 2.115 1.00 93.06 84 TYR A O 1
ATOM 659 N N . ILE A 1 85 ? -6.836 1.112 -0.118 1.00 92.88 85 ILE A N 1
ATOM 660 C CA . ILE A 1 85 ? -8.061 1.921 -0.061 1.00 92.88 85 ILE A CA 1
ATOM 661 C C . ILE A 1 85 ? -9.152 1.175 0.706 1.00 92.88 85 ILE A C 1
ATOM 663 O O . ILE A 1 85 ? -9.745 1.744 1.620 1.00 92.88 85 ILE A O 1
ATOM 667 N N . TYR A 1 86 ? -9.352 -0.110 0.404 1.00 92.50 86 TYR A N 1
ATOM 668 C CA . TYR A 1 86 ? -10.288 -0.965 1.129 1.00 92.50 86 TYR A CA 1
ATOM 669 C C . TYR A 1 86 ? -9.994 -0.988 2.636 1.00 92.50 86 TYR A C 1
ATOM 671 O O . TYR A 1 86 ? -10.885 -0.712 3.438 1.00 92.50 86 TYR A O 1
ATOM 679 N N . VAL A 1 87 ? -8.741 -1.230 3.039 1.00 91.44 87 VAL A N 1
ATOM 680 C CA . VAL A 1 87 ? -8.365 -1.239 4.463 1.00 91.44 87 VAL A CA 1
ATOM 681 C C . VAL A 1 87 ? -8.626 0.120 5.117 1.00 91.44 87 VAL A C 1
ATOM 683 O O . VAL A 1 87 ? -9.166 0.167 6.218 1.00 91.44 87 VAL A O 1
ATOM 686 N N . LEU A 1 88 ? -8.313 1.241 4.461 1.00 90.25 88 LEU A N 1
ATOM 687 C CA . LEU A 1 88 ? -8.614 2.576 4.999 1.00 90.25 88 LEU A CA 1
ATOM 688 C C . LEU A 1 88 ? -10.116 2.822 5.179 1.00 90.25 88 LEU A C 1
ATOM 690 O O . LEU A 1 88 ? -10.528 3.434 6.174 1.00 90.25 88 LEU A O 1
ATOM 694 N N . THR A 1 89 ? -10.933 2.348 4.239 1.00 89.69 89 THR A N 1
ATOM 695 C CA . THR A 1 89 ? -12.392 2.397 4.338 1.00 89.69 89 THR A CA 1
ATOM 696 C C . THR A 1 89 ? -12.873 1.591 5.543 1.00 89.69 89 THR A C 1
ATOM 698 O O . THR A 1 89 ? -13.589 2.134 6.386 1.00 89.69 89 THR A O 1
ATOM 701 N N . GLU A 1 90 ? -12.398 0.355 5.700 1.00 87.88 90 GLU A N 1
ATOM 702 C CA . GLU A 1 90 ? -12.711 -0.505 6.847 1.00 87.88 90 GLU A CA 1
ATOM 703 C C . GLU A 1 90 ? -12.317 0.150 8.179 1.00 87.88 90 GLU A C 1
ATOM 705 O O . GLU A 1 90 ? -13.134 0.254 9.091 1.00 87.88 90 GLU A O 1
ATOM 710 N N . LEU A 1 91 ? -11.107 0.710 8.277 1.00 86.00 91 LEU A N 1
ATOM 711 C CA . LEU A 1 91 ? -10.630 1.420 9.472 1.00 86.00 91 LEU A CA 1
ATOM 712 C C . LEU A 1 91 ? -11.455 2.672 9.814 1.00 86.00 91 LEU A C 1
ATOM 714 O O . LEU A 1 91 ? -11.388 3.174 10.942 1.00 86.00 91 LEU A O 1
ATOM 718 N N . THR A 1 92 ? -12.184 3.223 8.841 1.00 82.69 92 THR A N 1
ATOM 719 C CA . THR A 1 92 ? -13.017 4.420 9.006 1.00 82.69 92 THR A CA 1
ATOM 720 C C . THR A 1 92 ? -14.451 4.083 9.385 1.00 82.69 92 THR A C 1
ATOM 722 O O . THR A 1 92 ? -15.025 4.779 10.223 1.00 82.69 92 THR A O 1
ATOM 725 N N . ILE A 1 93 ? -15.009 3.025 8.799 1.00 80.44 93 ILE A N 1
ATOM 726 C CA . ILE A 1 93 ? -16.392 2.598 9.027 1.00 80.44 93 ILE A CA 1
ATOM 727 C C . ILE A 1 93 ? -16.499 1.752 10.298 1.00 80.44 93 ILE A C 1
ATOM 729 O O . ILE A 1 93 ? -17.419 1.946 11.099 1.00 80.44 93 ILE A O 1
ATOM 733 N N . ILE A 1 94 ? -15.553 0.838 10.524 1.00 68.44 94 ILE A N 1
ATOM 734 C CA . ILE A 1 94 ? -15.552 -0.015 11.706 1.00 68.44 94 ILE A CA 1
ATOM 735 C C . ILE A 1 94 ? -15.146 0.832 12.912 1.00 68.44 94 ILE A C 1
ATOM 737 O O . ILE A 1 94 ? -13.980 1.176 13.115 1.00 68.44 94 ILE A O 1
ATOM 741 N N . LYS A 1 95 ? -16.116 1.134 13.779 1.00 57.94 95 LYS A N 1
ATOM 742 C CA . LYS A 1 95 ? -15.800 1.549 15.148 1.00 57.94 95 LYS A CA 1
ATOM 743 C C . LYS A 1 95 ? -15.136 0.361 15.842 1.00 57.94 95 LYS A C 1
ATOM 745 O O . LYS A 1 95 ? -15.694 -0.737 15.772 1.00 57.94 95 LYS A O 1
ATOM 750 N N . PRO A 1 96 ? -13.990 0.549 16.524 1.00 56.19 96 PRO A N 1
ATOM 751 C CA . PRO A 1 96 ? -13.391 -0.527 17.294 1.00 56.19 96 PRO A CA 1
ATOM 752 C C . PRO A 1 96 ? -14.469 -1.068 18.225 1.00 56.19 96 PRO A C 1
ATOM 754 O O . PRO A 1 96 ? -15.123 -0.300 18.941 1.00 56.19 96 PRO A O 1
ATOM 757 N N . LYS A 1 97 ? -14.703 -2.381 18.160 1.00 51.50 97 LYS A N 1
ATOM 758 C CA . LYS A 1 97 ? -15.581 -3.065 19.100 1.00 51.50 97 LYS A CA 1
ATOM 759 C C . LYS A 1 97 ? -14.978 -2.761 20.466 1.00 51.50 97 LYS A C 1
ATOM 761 O O . LYS A 1 97 ? -13.917 -3.290 20.790 1.00 51.50 97 LYS A O 1
ATOM 766 N N . LYS A 1 98 ? -15.585 -1.831 21.221 1.00 47.28 98 LYS A N 1
ATOM 767 C CA . LYS A 1 98 ? -15.256 -1.638 22.635 1.00 47.28 98 LYS A CA 1
ATOM 768 C C . LYS A 1 98 ? -15.237 -3.048 23.206 1.00 47.28 98 LYS A C 1
ATOM 770 O O . LYS A 1 98 ? -16.240 -3.750 23.071 1.00 47.28 98 LYS A O 1
ATOM 775 N N . GLN A 1 99 ? -14.102 -3.467 23.758 1.00 45.38 99 GLN A N 1
ATOM 776 C CA . GLN A 1 99 ? -14.067 -4.588 24.683 1.00 45.38 99 GLN A CA 1
ATOM 777 C C . GLN A 1 99 ? -15.098 -4.256 25.762 1.00 45.38 99 GLN A C 1
ATOM 779 O O . GLN A 1 99 ? -14.862 -3.449 26.657 1.00 45.38 99 GLN A O 1
ATOM 784 N N . GLY A 1 100 ? -16.308 -4.769 25.571 1.00 43.75 100 GLY A N 1
ATOM 785 C CA . GLY A 1 100 ? -17.324 -4.807 26.591 1.00 43.75 100 GLY A CA 1
ATOM 786 C C . GLY A 1 100 ? -1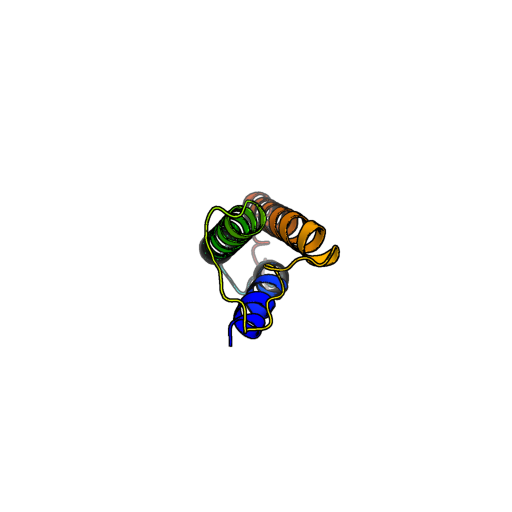6.853 -5.832 27.598 1.00 43.75 100 GLY A C 1
ATOM 787 O O . GLY A 1 100 ? -16.672 -6.989 27.236 1.00 43.75 100 GLY A O 1
ATOM 788 N N . SER A 1 101 ? -16.627 -5.350 28.818 1.00 45.47 101 SER A N 1
ATOM 789 C CA . SER A 1 101 ? -16.789 -6.077 30.074 1.00 45.47 101 SER A CA 1
ATOM 790 C C . SER A 1 101 ? -16.210 -7.493 30.146 1.00 45.47 101 SER A C 1
ATOM 792 O O . SER A 1 101 ? -16.816 -8.459 29.689 1.00 45.47 101 SER A O 1
ATOM 794 N N . SER A 1 102 ? -15.145 -7.633 30.922 1.00 42.72 102 SER A N 1
ATOM 795 C CA . SER A 1 102 ? -15.094 -8.729 31.883 1.00 42.72 102 SER A CA 1
ATOM 796 C C . SER A 1 102 ? -14.493 -8.192 33.176 1.00 42.72 102 SER A C 1
ATOM 798 O O . SER A 1 102 ? -13.295 -7.944 33.219 1.00 42.72 102 SER A O 1
ATOM 800 N N . HIS A 1 103 ? -15.408 -7.979 34.128 1.00 38.78 103 HIS A N 1
ATOM 801 C CA . HIS A 1 103 ? -15.302 -8.030 35.591 1.00 38.78 103 HIS A CA 1
ATOM 802 C C . HIS A 1 103 ? -14.097 -7.407 36.299 1.00 38.78 103 HIS A C 1
ATOM 804 O O . HIS A 1 103 ? -12.981 -7.956 36.200 1.00 38.78 103 HIS A O 1
#

Sequence (103 aa):
MIIYLELILVVTPLFILLLFAKGWIASNTAKLITSLALLALSSELLYSCFAVLGLIDIDIQQSTLFIGTEMWNVVLGPALFLFYIYVLTELTIIKPKKQGSSH